Protein AF-A0A4R3LFN3-F1 (afdb_monomer_lite)

Organism: NCBI:txid114249

Structure (mmCIF, N/CA/C/O backbone):
data_AF-A0A4R3LFN3-F1
#
_entry.id   AF-A0A4R3LFN3-F1
#
loop_
_atom_site.group_PDB
_atom_site.id
_atom_site.type_symbol
_atom_site.label_atom_id
_atom_site.label_alt_id
_atom_site.label_comp_id
_atom_site.label_asym_id
_atom_site.label_entity_id
_atom_site.label_seq_id
_atom_site.pdbx_PDB_ins_code
_atom_site.Cartn_x
_atom_site.Cartn_y
_atom_site.Cartn_z
_atom_site.occupancy
_atom_site.B_iso_or_equiv
_atom_site.auth_seq_id
_atom_site.auth_comp_id
_atom_site.auth_asym_id
_atom_site.auth_atom_id
_atom_site.pdbx_PDB_model_num
ATOM 1 N N . MET A 1 1 ? -11.663 20.637 -5.404 1.00 43.59 1 MET A N 1
ATOM 2 C CA . MET A 1 1 ? -11.770 19.474 -4.501 1.00 43.59 1 MET A CA 1
ATOM 3 C C . MET A 1 1 ? -10.424 18.784 -4.569 1.00 43.59 1 MET A C 1
ATOM 5 O O . MET A 1 1 ? -9.993 18.500 -5.673 1.00 43.59 1 MET A O 1
ATOM 9 N N . THR A 1 2 ? -9.691 18.687 -3.464 1.00 52.22 2 THR A N 1
ATOM 10 C CA . THR A 1 2 ? -8.374 18.033 -3.438 1.00 52.22 2 THR A CA 1
ATOM 11 C C . THR A 1 2 ? -8.591 16.536 -3.301 1.00 52.22 2 THR A C 1
ATOM 13 O O . THR A 1 2 ? -9.103 16.107 -2.266 1.00 52.22 2 THR A O 1
ATOM 16 N N . GLU A 1 3 ? -8.240 15.771 -4.331 1.00 53.69 3 GLU A N 1
ATOM 17 C CA . GLU A 1 3 ? -8.183 14.314 -4.237 1.00 53.69 3 GLU A CA 1
ATOM 18 C C . GLU A 1 3 ? -7.217 13.933 -3.114 1.00 53.69 3 GLU A C 1
ATOM 20 O O . GLU A 1 3 ? -6.136 14.516 -2.965 1.00 53.69 3 GLU A O 1
ATOM 25 N N . THR A 1 4 ? -7.639 13.019 -2.249 1.00 63.16 4 THR A N 1
ATOM 26 C CA . THR A 1 4 ? -6.788 12.565 -1.152 1.00 63.16 4 THR A CA 1
ATOM 27 C C . THR A 1 4 ? -5.715 11.627 -1.704 1.00 63.16 4 THR A C 1
ATOM 29 O O . THR A 1 4 ? -5.929 10.923 -2.688 1.00 63.16 4 THR A O 1
ATOM 32 N N . ALA A 1 5 ? -4.546 11.562 -1.059 1.00 57.47 5 ALA A N 1
ATOM 33 C CA . ALA A 1 5 ? -3.478 10.639 -1.469 1.00 57.47 5 ALA A CA 1
ATOM 34 C C . ALA A 1 5 ? -3.948 9.170 -1.532 1.00 57.47 5 ALA A C 1
ATOM 36 O O . ALA A 1 5 ? -3.385 8.366 -2.265 1.00 57.47 5 ALA A O 1
ATOM 37 N N . ALA A 1 6 ? -4.996 8.837 -0.776 1.00 58.03 6 ALA A N 1
ATOM 38 C CA . ALA A 1 6 ? -5.617 7.524 -0.731 1.00 58.03 6 ALA A CA 1
ATOM 39 C C . ALA A 1 6 ? -6.409 7.199 -2.021 1.00 58.03 6 ALA A C 1
ATOM 41 O O . ALA A 1 6 ? -6.434 6.043 -2.435 1.00 58.03 6 ALA A O 1
ATOM 42 N N . GLN A 1 7 ? -6.976 8.221 -2.677 1.00 61.00 7 GLN A N 1
ATOM 43 C CA . GLN A 1 7 ? -7.699 8.115 -3.954 1.00 61.00 7 GLN A CA 1
ATOM 44 C C . GLN A 1 7 ? -6.743 7.969 -5.138 1.00 61.00 7 GLN A C 1
ATOM 46 O O . GLN A 1 7 ? -7.002 7.191 -6.045 1.00 61.00 7 GLN A O 1
ATOM 51 N N . LEU A 1 8 ? -5.610 8.673 -5.102 1.00 68.12 8 LEU A N 1
ATOM 52 C CA . LEU A 1 8 ? -4.653 8.696 -6.211 1.00 68.12 8 LEU A CA 1
ATOM 53 C C . LEU A 1 8 ? -3.721 7.482 -6.245 1.00 68.12 8 LEU A C 1
ATOM 55 O O . LEU A 1 8 ? -3.187 7.146 -7.296 1.00 68.12 8 LEU A O 1
ATOM 59 N N . LEU A 1 9 ? -3.474 6.832 -5.104 1.00 71.44 9 LEU A N 1
ATOM 60 C CA . LEU A 1 9 ? -2.431 5.809 -5.001 1.00 71.44 9 LEU A CA 1
ATOM 61 C C . LEU A 1 9 ? -2.634 4.605 -5.946 1.00 71.44 9 LEU A C 1
ATOM 63 O O . LEU A 1 9 ? -1.648 4.205 -6.562 1.00 71.44 9 LEU A O 1
ATOM 67 N N . PRO A 1 10 ? -3.843 4.024 -6.107 1.00 72.88 10 PRO A N 1
ATOM 68 C CA . PRO A 1 10 ? -4.049 2.912 -7.039 1.00 72.88 10 PRO A CA 1
ATOM 69 C C . PRO A 1 10 ? -3.785 3.306 -8.496 1.00 72.88 10 PRO A C 1
ATOM 71 O O . PRO A 1 10 ? -3.099 2.576 -9.208 1.00 72.88 10 PRO A O 1
ATOM 74 N N . ASP A 1 11 ? -4.270 4.474 -8.914 1.00 77.75 11 ASP A N 1
ATOM 75 C CA . ASP A 1 11 ? -4.107 4.965 -10.285 1.00 77.75 11 ASP A CA 1
ATOM 76 C C . ASP A 1 11 ? -2.647 5.311 -10.580 1.00 77.75 11 ASP A C 1
ATOM 78 O O . ASP A 1 11 ? -2.124 4.959 -11.634 1.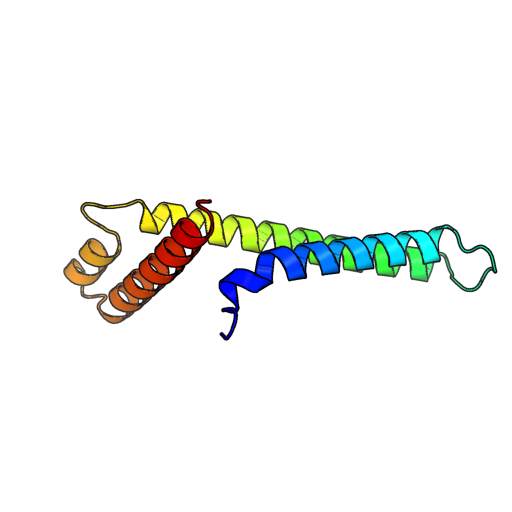00 77.75 11 ASP A O 1
ATOM 82 N N . LEU A 1 12 ? -1.948 5.919 -9.616 1.00 79.94 12 LEU A N 1
ATOM 83 C CA . LEU A 1 12 ? -0.513 6.184 -9.714 1.00 79.94 12 LEU A CA 1
ATOM 84 C C . LEU A 1 12 ? 0.311 4.893 -9.778 1.00 79.94 12 LEU A C 1
ATOM 86 O O . LEU A 1 12 ? 1.299 4.846 -10.506 1.00 79.94 12 LEU A O 1
ATOM 90 N N . ILE A 1 13 ? -0.081 3.848 -9.039 1.00 82.06 13 ILE A N 1
ATOM 91 C CA . ILE A 1 13 ? 0.570 2.533 -9.112 1.00 82.06 13 ILE A CA 1
ATOM 92 C C . ILE A 1 13 ? 0.359 1.910 -10.495 1.00 82.06 13 ILE A C 1
ATOM 94 O O . ILE A 1 13 ? 1.327 1.444 -11.091 1.00 82.06 13 ILE A O 1
ATOM 98 N N . ASN A 1 14 ? -0.868 1.931 -11.022 1.00 82.50 14 ASN A N 1
ATOM 99 C CA . ASN A 1 14 ? -1.163 1.396 -12.352 1.00 82.50 14 ASN A CA 1
ATOM 100 C C . ASN A 1 14 ? -0.398 2.157 -13.443 1.00 82.50 14 ASN A C 1
ATOM 102 O O . ASN A 1 14 ? 0.281 1.534 -14.252 1.00 82.50 14 ASN A O 1
ATOM 106 N N . ALA A 1 15 ? -0.414 3.492 -13.403 1.00 84.31 15 ALA A N 1
ATOM 107 C CA . ALA A 1 15 ? 0.339 4.322 -14.340 1.00 84.31 15 ALA A CA 1
ATOM 108 C C . ALA A 1 15 ? 1.852 4.058 -14.257 1.00 84.31 15 ALA A C 1
ATOM 110 O O . ALA A 1 15 ? 2.537 3.997 -15.274 1.00 84.31 15 ALA A O 1
ATOM 111 N N . ALA A 1 16 ? 2.393 3.865 -13.049 1.00 82.88 16 ALA A N 1
ATOM 112 C CA . ALA A 1 16 ? 3.798 3.514 -12.879 1.00 82.88 16 ALA A CA 1
ATOM 113 C C . ALA A 1 16 ? 4.130 2.144 -13.493 1.00 82.88 16 ALA A C 1
ATOM 115 O O . ALA A 1 16 ? 5.176 2.014 -14.125 1.00 82.88 16 ALA A O 1
ATOM 116 N N . LEU A 1 17 ? 3.255 1.144 -13.335 1.00 84.19 17 LEU A N 1
ATOM 117 C CA . LEU A 1 17 ? 3.424 -0.179 -13.945 1.00 84.19 17 LEU A CA 1
ATOM 118 C C . LEU A 1 17 ? 3.398 -0.109 -15.477 1.00 84.19 17 LEU A C 1
ATOM 120 O O . LEU A 1 17 ? 4.292 -0.662 -16.111 1.00 84.19 17 LEU A O 1
ATOM 124 N N . GLU A 1 18 ? 2.450 0.629 -16.058 1.00 88.25 18 GLU A N 1
ATOM 125 C CA . GLU A 1 18 ? 2.367 0.837 -17.511 1.00 88.25 18 GLU A CA 1
ATOM 126 C C . GLU A 1 18 ? 3.643 1.490 -18.063 1.00 88.25 18 GLU A C 1
ATOM 128 O O . GLU A 1 18 ? 4.236 0.990 -19.019 1.00 88.25 18 GLU A O 1
ATOM 133 N N . CYS A 1 19 ? 4.140 2.544 -17.405 1.00 87.19 19 CYS A N 1
ATOM 134 C CA . CYS A 1 19 ? 5.403 3.187 -17.777 1.00 87.19 19 CYS A CA 1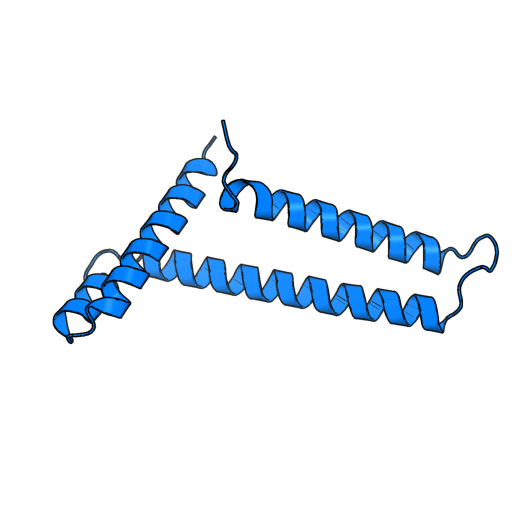
ATOM 135 C C . CYS A 1 19 ? 6.606 2.230 -17.687 1.00 87.19 19 CYS A C 1
ATOM 137 O O . CYS A 1 19 ? 7.553 2.342 -18.466 1.00 87.19 19 CYS A O 1
ATOM 139 N N . ILE A 1 20 ? 6.620 1.310 -16.718 1.00 86.19 20 ILE A N 1
ATOM 140 C CA . ILE A 1 20 ? 7.693 0.314 -16.585 1.00 86.19 20 ILE A CA 1
ATOM 141 C C . ILE A 1 20 ? 7.623 -0.701 -17.724 1.00 86.19 20 ILE A C 1
ATOM 143 O O . ILE A 1 20 ? 8.666 -1.016 -18.297 1.00 86.19 20 ILE A O 1
ATOM 147 N N . ASP A 1 21 ? 6.432 -1.186 -18.073 1.00 85.88 21 ASP A N 1
ATOM 148 C CA . ASP A 1 21 ? 6.254 -2.111 -19.194 1.00 85.88 21 ASP A CA 1
ATOM 149 C C . ASP A 1 21 ? 6.678 -1.462 -20.522 1.00 85.88 21 ASP A C 1
ATOM 151 O O . ASP A 1 21 ? 7.427 -2.075 -21.284 1.00 85.88 21 ASP A O 1
ATOM 155 N N . GLU A 1 22 ? 6.325 -0.193 -20.756 1.00 88.12 22 GLU A N 1
ATOM 156 C CA . GLU A 1 22 ? 6.770 0.560 -21.938 1.00 88.12 22 GLU A CA 1
ATOM 157 C C . GLU A 1 22 ? 8.301 0.724 -21.977 1.00 88.12 22 GLU A C 1
ATOM 159 O O . GLU A 1 22 ? 8.936 0.537 -23.022 1.00 88.12 22 GLU A O 1
ATOM 164 N N . ARG A 1 23 ? 8.931 1.017 -20.828 1.00 87.25 23 ARG A N 1
ATOM 165 C CA . ARG A 1 23 ? 10.401 1.090 -20.714 1.00 87.25 23 ARG A CA 1
ATOM 166 C C . ARG A 1 23 ? 11.058 -0.255 -21.020 1.00 87.25 23 ARG A C 1
ATOM 168 O O . ARG A 1 23 ? 12.041 -0.291 -21.760 1.00 87.25 23 ARG A O 1
ATOM 175 N N . VAL A 1 24 ? 10.531 -1.348 -20.464 1.00 85.50 24 VAL A N 1
ATOM 176 C CA . VAL A 1 24 ? 11.017 -2.711 -20.724 1.00 85.50 24 VAL A CA 1
ATOM 177 C C . VAL A 1 24 ? 10.915 -3.030 -22.208 1.00 85.50 24 VAL A C 1
ATOM 179 O O . VAL A 1 24 ? 11.882 -3.515 -22.796 1.00 85.50 24 VAL A O 1
ATOM 182 N N . GLU A 1 25 ? 9.772 -2.745 -22.826 1.00 86.62 25 GLU A N 1
ATOM 183 C CA . GLU A 1 25 ? 9.541 -3.021 -24.238 1.00 86.62 25 GLU A CA 1
ATOM 184 C C . GLU A 1 25 ? 10.491 -2.220 -25.134 1.00 86.62 25 GLU A C 1
ATOM 186 O O . GLU A 1 25 ? 11.121 -2.794 -26.023 1.00 86.62 25 GLU A O 1
ATOM 191 N N . THR A 1 26 ? 10.663 -0.928 -24.853 1.00 86.31 26 THR A N 1
ATOM 192 C CA . THR A 1 26 ? 11.567 -0.037 -25.597 1.00 86.31 26 THR A CA 1
ATOM 193 C C . THR A 1 26 ? 13.001 -0.562 -25.595 1.00 86.31 26 THR A C 1
ATOM 195 O O . THR A 1 26 ? 13.642 -0.658 -26.645 1.00 86.31 26 THR A O 1
ATOM 198 N N . VAL A 1 27 ? 13.496 -0.951 -24.418 1.00 85.06 27 VAL A N 1
ATOM 199 C CA . VAL A 1 27 ? 14.862 -1.461 -24.262 1.00 85.06 27 VAL A CA 1
ATOM 200 C C . VAL A 1 27 ? 15.022 -2.861 -24.845 1.00 85.06 27 VAL A C 1
ATOM 202 O O . VAL A 1 27 ? 16.051 -3.152 -25.447 1.00 85.06 27 VAL A O 1
ATOM 205 N N . THR A 1 28 ? 13.998 -3.710 -24.744 1.00 82.06 28 THR A N 1
ATOM 206 C CA . THR A 1 28 ? 14.045 -5.082 -25.273 1.00 82.06 28 THR A CA 1
ATOM 207 C C . THR A 1 28 ? 13.966 -5.111 -26.799 1.00 82.06 28 THR A C 1
ATOM 209 O O . THR A 1 28 ? 14.681 -5.886 -27.431 1.00 82.06 28 THR A O 1
ATOM 212 N N . ARG A 1 29 ? 13.118 -4.274 -27.415 1.00 85.81 29 ARG A N 1
ATOM 213 C CA . ARG A 1 29 ? 13.009 -4.197 -28.881 1.00 85.81 29 ARG A CA 1
ATOM 214 C C . ARG A 1 29 ? 14.294 -3.679 -29.516 1.00 85.81 29 ARG A C 1
ATOM 216 O O . ARG A 1 29 ? 14.645 -4.135 -30.600 1.00 85.81 29 ARG A O 1
ATOM 223 N N . ASN A 1 30 ? 14.973 -2.745 -28.843 1.00 84.06 30 ASN A N 1
ATOM 224 C CA . ASN A 1 30 ? 16.285 -2.211 -29.213 1.00 84.06 30 ASN A CA 1
ATOM 225 C C . ASN A 1 30 ? 16.439 -1.924 -30.721 1.00 84.06 30 ASN A C 1
ATOM 227 O O . ASN A 1 30 ? 17.480 -2.209 -31.313 1.00 84.06 30 ASN A O 1
ATOM 231 N N . GLU A 1 31 ? 15.397 -1.373 -31.358 1.00 80.38 31 GLU A N 1
ATOM 232 C CA . GLU A 1 31 ? 15.264 -1.306 -32.828 1.00 80.38 31 GLU A CA 1
ATOM 233 C C . GLU A 1 31 ? 16.415 -0.545 -33.511 1.00 80.38 31 GLU A C 1
ATOM 235 O O . GLU A 1 31 ? 16.696 -0.731 -34.695 1.00 80.38 31 GLU A O 1
ATOM 240 N N . HIS A 1 32 ? 17.109 0.301 -32.750 1.00 83.88 32 HIS A N 1
ATOM 241 C CA . HIS A 1 32 ? 18.222 1.128 -33.204 1.00 83.88 32 HIS A CA 1
ATOM 242 C C . HIS A 1 32 ? 19.563 0.800 -32.520 1.00 83.88 32 HIS A C 1
ATOM 244 O O . HIS A 1 32 ? 20.545 1.497 -32.764 1.00 83.88 32 HIS A O 1
ATOM 250 N N . GLY A 1 33 ? 19.627 -0.237 -31.674 1.00 84.25 33 GLY A N 1
ATOM 251 C CA . GLY A 1 33 ? 20.862 -0.649 -30.993 1.00 84.25 33 GLY A CA 1
ATOM 252 C C . GLY A 1 33 ? 21.365 0.319 -29.914 1.00 84.25 33 GLY A C 1
ATOM 253 O O . GLY A 1 33 ? 22.557 0.321 -29.615 1.00 84.25 33 GLY A O 1
ATOM 254 N N . PHE A 1 34 ? 20.496 1.169 -29.356 1.00 87.50 34 PHE A N 1
ATOM 255 C CA . PHE A 1 34 ? 20.864 2.148 -28.322 1.00 87.50 34 PHE A CA 1
ATOM 256 C C . PHE A 1 34 ? 21.067 1.541 -26.934 1.00 87.50 34 PHE A C 1
ATOM 258 O O . PHE A 1 34 ? 21.686 2.183 -26.089 1.00 87.50 34 PHE A O 1
ATOM 265 N N . TYR A 1 35 ? 20.543 0.341 -26.701 1.00 86.88 35 TYR A N 1
ATOM 266 C CA . TYR A 1 35 ? 20.557 -0.296 -25.393 1.00 86.88 35 TYR A CA 1
ATOM 267 C C . TYR A 1 35 ? 21.385 -1.573 -25.406 1.00 86.88 35 TYR A C 1
ATOM 269 O O . TYR A 1 35 ? 21.435 -2.310 -26.394 1.00 86.88 35 TYR A O 1
ATOM 277 N N . THR A 1 36 ? 22.042 -1.828 -24.287 1.00 88.19 36 THR A N 1
ATOM 278 C CA . THR A 1 36 ? 22.828 -3.032 -24.045 1.00 88.19 36 THR A CA 1
ATOM 279 C C . THR A 1 36 ? 21.998 -4.099 -23.331 1.00 88.19 36 THR A C 1
ATOM 281 O O . THR A 1 36 ? 20.913 -3.838 -22.810 1.00 88.19 36 THR A O 1
ATOM 284 N N . GLU A 1 37 ? 22.524 -5.322 -23.279 1.00 85.31 37 GLU A N 1
ATOM 285 C CA . GLU A 1 37 ? 21.948 -6.395 -22.460 1.00 85.31 37 GLU A CA 1
ATOM 286 C C . GLU A 1 37 ? 21.943 -6.022 -20.965 1.00 85.31 37 GLU A C 1
ATOM 288 O O . GLU A 1 37 ? 20.973 -6.296 -20.261 1.00 85.31 37 GLU A O 1
ATOM 293 N N . GLU A 1 38 ? 22.966 -5.297 -20.498 1.00 88.88 38 GLU A N 1
ATOM 294 C CA . GLU A 1 38 ? 23.045 -4.791 -19.123 1.00 88.88 38 GLU A CA 1
ATOM 295 C C . GLU A 1 38 ? 21.922 -3.786 -18.809 1.00 88.88 38 GLU A C 1
ATOM 297 O O . GLU A 1 38 ? 21.340 -3.831 -17.720 1.00 88.88 38 GLU A O 1
ATOM 302 N N . ASP A 1 39 ? 21.556 -2.926 -19.768 1.00 87.25 39 ASP A N 1
ATOM 303 C CA . ASP A 1 39 ? 20.433 -1.991 -19.620 1.00 87.25 39 ASP A CA 1
ATOM 304 C C . ASP A 1 39 ? 19.101 -2.739 -19.478 1.00 87.25 39 ASP A C 1
ATOM 306 O O . ASP A 1 39 ? 18.283 -2.412 -18.611 1.00 87.25 39 ASP A O 1
ATOM 310 N N . ALA A 1 40 ? 18.897 -3.782 -20.291 1.00 84.50 40 ALA A N 1
ATOM 311 C CA . ALA A 1 40 ? 17.708 -4.626 -20.220 1.00 84.50 40 ALA A CA 1
ATOM 312 C C . ALA A 1 40 ? 17.614 -5.342 -18.864 1.00 84.50 40 ALA A C 1
ATOM 314 O O . ALA A 1 40 ? 16.564 -5.314 -18.216 1.00 84.50 40 ALA A O 1
ATOM 315 N N . GLU A 1 41 ? 18.716 -5.924 -18.388 1.00 88.31 41 GLU A N 1
ATOM 316 C CA . GLU A 1 41 ? 18.775 -6.543 -17.063 1.00 88.31 41 GLU A CA 1
ATOM 317 C C . GLU A 1 41 ? 18.510 -5.540 -15.934 1.00 88.31 41 GLU A C 1
ATOM 319 O O . GLU A 1 41 ? 17.810 -5.861 -14.970 1.00 88.31 41 GLU A O 1
ATOM 324 N N . SER A 1 42 ? 19.057 -4.325 -16.030 1.00 89.88 42 SER A N 1
ATOM 325 C CA . SER A 1 42 ? 18.852 -3.283 -15.022 1.00 89.88 42 SER A CA 1
ATOM 326 C C . SER A 1 42 ? 17.378 -2.910 -14.891 1.00 89.88 42 SER A C 1
ATOM 328 O O . SER A 1 42 ? 16.844 -2.888 -13.781 1.00 89.88 42 SER A O 1
ATOM 330 N N . ILE A 1 43 ? 16.690 -2.694 -16.014 1.00 86.75 43 ILE A N 1
ATOM 331 C CA . ILE A 1 43 ? 15.266 -2.335 -16.007 1.00 86.75 43 ILE A CA 1
ATOM 332 C C . ILE A 1 43 ? 14.408 -3.497 -15.494 1.00 86.75 43 ILE A C 1
ATOM 334 O O . ILE A 1 43 ? 13.461 -3.272 -14.739 1.00 86.75 43 ILE A O 1
ATOM 338 N N . GLN A 1 44 ? 14.760 -4.746 -15.813 1.00 85.94 44 GLN A N 1
ATOM 339 C CA . GLN A 1 44 ? 14.075 -5.911 -15.242 1.00 85.94 44 GLN A CA 1
ATOM 340 C C . GLN A 1 44 ? 14.246 -5.994 -13.719 1.00 85.94 44 GLN A C 1
ATOM 342 O O . GLN A 1 44 ? 13.289 -6.300 -13.004 1.00 85.94 44 GLN A O 1
ATOM 347 N N . ARG A 1 45 ? 15.433 -5.669 -13.191 1.00 89.31 45 ARG A N 1
ATOM 348 C CA . ARG A 1 45 ? 15.658 -5.584 -11.738 1.00 89.31 45 ARG A CA 1
ATOM 349 C C . ARG A 1 45 ? 14.822 -4.472 -11.099 1.00 89.31 45 ARG A C 1
ATOM 351 O O . ARG A 1 45 ? 14.199 -4.710 -10.066 1.00 89.31 45 ARG A O 1
ATOM 358 N N . GLU A 1 46 ? 14.766 -3.286 -11.708 1.00 87.56 46 GLU A N 1
ATOM 359 C CA . GLU A 1 46 ? 13.914 -2.177 -11.244 1.00 87.56 46 GLU A CA 1
ATOM 360 C C . GLU A 1 46 ? 12.435 -2.584 -11.193 1.00 87.56 46 GLU A C 1
ATOM 362 O O . GLU A 1 46 ? 11.778 -2.386 -10.168 1.00 87.56 46 GLU A O 1
ATOM 367 N N . ARG A 1 47 ? 11.931 -3.223 -12.258 1.00 85.88 47 ARG A N 1
ATOM 368 C CA . ARG A 1 47 ? 10.564 -3.755 -12.324 1.00 85.88 47 ARG A CA 1
ATOM 369 C C . ARG A 1 47 ? 10.276 -4.701 -11.162 1.00 85.88 47 ARG A C 1
ATOM 371 O O . ARG A 1 47 ? 9.308 -4.492 -10.435 1.00 85.88 47 ARG A O 1
ATOM 378 N N . GLN A 1 48 ? 11.135 -5.697 -10.945 1.00 88.56 48 GLN A N 1
ATOM 379 C CA . GLN A 1 48 ? 10.957 -6.677 -9.869 1.00 88.56 48 GLN A CA 1
ATOM 380 C C . GLN A 1 48 ? 10.926 -6.026 -8.480 1.00 88.56 48 GLN A C 1
ATOM 382 O O . GLN A 1 48 ? 10.172 -6.453 -7.603 1.00 88.56 48 GLN A O 1
ATOM 387 N N . ILE A 1 49 ? 11.738 -4.986 -8.256 1.00 88.00 49 ILE A N 1
ATOM 388 C CA . ILE A 1 49 ? 11.732 -4.230 -6.997 1.00 88.00 49 ILE A CA 1
ATOM 389 C C . ILE A 1 49 ? 10.379 -3.542 -6.796 1.00 88.00 49 ILE A C 1
ATOM 391 O O . ILE A 1 49 ? 9.811 -3.630 -5.705 1.00 88.00 49 ILE A O 1
ATOM 395 N N . ILE A 1 50 ? 9.858 -2.891 -7.835 1.00 84.00 50 ILE A N 1
ATOM 396 C CA . ILE A 1 50 ? 8.595 -2.149 -7.774 1.00 84.00 50 ILE A CA 1
ATOM 397 C C . ILE A 1 50 ? 7.412 -3.104 -7.589 1.00 84.00 50 ILE A C 1
ATOM 399 O O . ILE A 1 50 ? 6.604 -2.900 -6.684 1.00 84.00 50 ILE A O 1
ATOM 403 N N . GLU A 1 51 ? 7.349 -4.197 -8.353 1.00 84.75 51 GLU A N 1
ATOM 404 C CA . GLU A 1 51 ? 6.322 -5.237 -8.204 1.00 84.75 51 GLU A CA 1
ATOM 405 C C . GLU A 1 51 ? 6.311 -5.811 -6.779 1.00 84.75 51 GLU A C 1
ATOM 407 O O . GLU A 1 51 ? 5.256 -5.920 -6.147 1.00 84.75 51 GLU A O 1
ATOM 412 N N . ARG A 1 52 ? 7.493 -6.092 -6.214 1.00 88.88 52 ARG A N 1
ATOM 413 C CA . ARG A 1 52 ? 7.622 -6.570 -4.831 1.00 88.88 52 ARG A CA 1
ATOM 414 C C . ARG A 1 52 ? 7.130 -5.542 -3.811 1.00 88.88 52 ARG A C 1
ATOM 416 O O . ARG A 1 52 ? 6.507 -5.920 -2.818 1.00 88.88 52 ARG A O 1
ATOM 423 N N . GLN A 1 53 ? 7.419 -4.258 -4.014 1.00 87.00 53 GLN A N 1
ATOM 424 C CA . GLN A 1 53 ? 6.944 -3.192 -3.129 1.00 87.00 53 GLN A CA 1
ATOM 425 C C . GLN A 1 53 ? 5.422 -3.036 -3.201 1.00 87.00 53 GLN A C 1
ATOM 427 O O . GLN A 1 53 ? 4.778 -2.919 -2.159 1.00 87.00 53 GLN A O 1
ATOM 432 N N . ILE A 1 54 ? 4.835 -3.107 -4.398 1.00 84.25 54 ILE A N 1
ATOM 433 C CA . ILE A 1 54 ? 3.379 -3.073 -4.594 1.00 84.25 54 ILE A CA 1
ATOM 434 C C . ILE A 1 54 ? 2.716 -4.250 -3.874 1.00 84.25 54 ILE A C 1
ATOM 436 O O . ILE A 1 54 ? 1.742 -4.057 -3.144 1.00 84.25 54 ILE A O 1
ATOM 440 N N . GLU A 1 55 ? 3.272 -5.457 -3.995 1.00 84.88 55 GLU A N 1
ATOM 441 C CA . GLU A 1 55 ? 2.761 -6.630 -3.284 1.00 84.88 55 GLU A CA 1
ATOM 442 C C . GLU A 1 55 ? 2.805 -6.432 -1.758 1.00 84.88 55 GLU A C 1
ATOM 444 O O . GLU A 1 55 ? 1.834 -6.719 -1.050 1.00 84.88 55 GLU A O 1
ATOM 449 N N . GLN A 1 56 ? 3.912 -5.899 -1.233 1.00 85.94 56 GLN A N 1
ATOM 450 C CA . GLN A 1 56 ? 4.051 -5.593 0.193 1.00 85.94 56 GLN A CA 1
ATOM 451 C C . GLN A 1 56 ? 3.026 -4.554 0.662 1.00 85.94 56 GLN A C 1
ATOM 453 O O . GLN A 1 56 ? 2.411 -4.747 1.712 1.00 85.94 56 GLN A O 1
ATOM 458 N N . LEU A 1 57 ? 2.797 -3.492 -0.115 1.00 84.44 57 LEU A N 1
ATOM 459 C CA . LEU A 1 57 ? 1.768 -2.489 0.172 1.00 84.44 57 LEU A CA 1
ATOM 460 C C . LEU A 1 57 ? 0.363 -3.105 0.165 1.00 84.44 57 LEU A C 1
ATOM 462 O O . LEU A 1 57 ? -0.424 -2.832 1.072 1.00 84.44 57 LEU A O 1
ATOM 466 N N . GLY A 1 58 ? 0.072 -3.997 -0.785 1.00 81.94 58 GLY A N 1
ATOM 467 C CA . GLY A 1 58 ? -1.185 -4.746 -0.830 1.00 81.94 58 GLY A CA 1
ATOM 468 C C . GLY A 1 58 ? -1.411 -5.586 0.430 1.00 81.94 58 GLY A C 1
ATOM 469 O O . GLY A 1 58 ? -2.484 -5.528 1.032 1.00 81.94 58 GLY A O 1
ATOM 470 N N . ARG A 1 59 ? -0.380 -6.304 0.896 1.00 84.94 59 ARG A N 1
ATOM 471 C CA . ARG A 1 59 ? -0.438 -7.076 2.153 1.00 84.94 59 ARG A CA 1
ATOM 472 C C . ARG A 1 59 ? -0.653 -6.178 3.376 1.00 84.94 59 ARG A C 1
ATOM 474 O O . ARG A 1 59 ? -1.408 -6.546 4.276 1.00 84.94 59 ARG A O 1
ATOM 481 N N . LEU A 1 60 ? -0.020 -5.003 3.416 1.00 84.75 60 LEU A N 1
ATOM 482 C CA . LEU A 1 60 ? -0.212 -4.026 4.495 1.00 84.75 60 LEU A CA 1
ATOM 483 C C . LEU A 1 60 ? -1.647 -3.488 4.529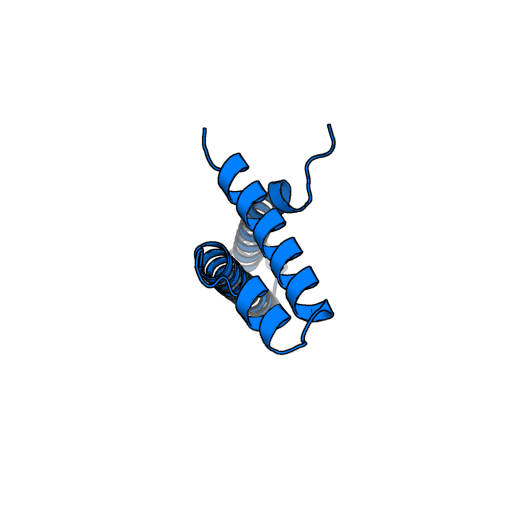 1.00 84.75 60 LEU A C 1
ATOM 485 O O . LEU A 1 60 ? -2.243 -3.423 5.605 1.00 84.75 60 LEU A O 1
ATOM 489 N N . LEU A 1 61 ? -2.217 -3.155 3.368 1.00 84.44 61 LEU A N 1
ATOM 490 C CA . LEU A 1 61 ? -3.603 -2.700 3.267 1.00 84.44 61 LEU A CA 1
ATOM 491 C C . LEU A 1 61 ? -4.585 -3.790 3.716 1.00 84.44 61 LEU A C 1
ATOM 493 O O . LEU A 1 61 ? -5.474 -3.514 4.519 1.00 84.44 61 LEU A O 1
ATOM 497 N N . GLN A 1 62 ? -4.385 -5.037 3.280 1.00 85.25 62 GLN A N 1
ATOM 498 C CA . GLN A 1 62 ? -5.206 -6.175 3.710 1.00 85.2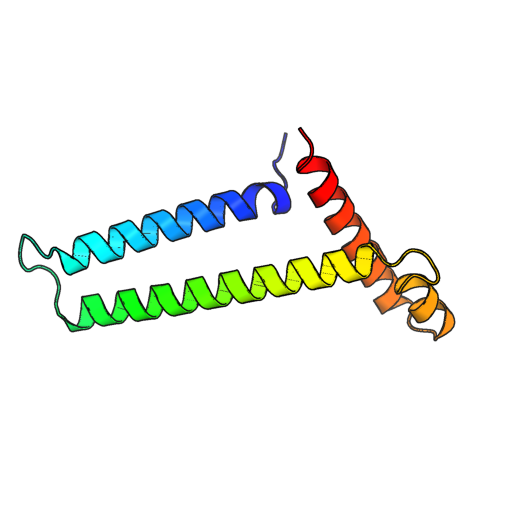5 62 GLN A CA 1
ATOM 499 C C . GLN A 1 62 ? -5.148 -6.390 5.227 1.00 85.25 62 GLN A C 1
ATOM 501 O O . GLN A 1 62 ? -6.175 -6.620 5.864 1.00 85.25 62 GLN A O 1
ATOM 506 N N . ALA A 1 63 ? -3.961 -6.284 5.832 1.00 87.56 63 ALA A N 1
ATOM 507 C CA . ALA A 1 63 ? -3.814 -6.381 7.281 1.00 87.56 63 ALA A CA 1
ATOM 508 C C . ALA A 1 63 ? -4.548 -5.239 8.006 1.00 87.56 63 ALA A C 1
ATOM 510 O O . ALA A 1 63 ? -5.220 -5.477 9.011 1.00 87.56 63 ALA A O 1
ATOM 511 N N . ALA A 1 64 ? -4.468 -4.012 7.483 1.00 87.88 64 ALA A N 1
ATOM 512 C CA . ALA A 1 64 ? -5.192 -2.865 8.023 1.00 87.88 64 ALA A CA 1
ATOM 513 C C . ALA A 1 64 ? -6.719 -3.046 7.929 1.00 87.88 64 ALA A C 1
ATOM 515 O O . ALA A 1 64 ? -7.419 -2.800 8.910 1.00 87.88 64 ALA A O 1
ATOM 516 N N . GLN A 1 65 ? -7.225 -3.548 6.799 1.00 87.12 65 GLN A N 1
ATOM 517 C CA . GLN A 1 65 ? -8.637 -3.907 6.612 1.00 87.12 65 GLN A CA 1
ATOM 518 C C . GLN A 1 65 ? -9.087 -5.006 7.575 1.00 87.12 65 GLN A C 1
ATOM 520 O O . GLN A 1 65 ? -10.138 -4.887 8.204 1.00 87.12 65 GLN A O 1
ATOM 525 N N . ALA A 1 66 ? -8.270 -6.043 7.771 1.00 89.56 66 ALA A N 1
ATOM 526 C CA . ALA A 1 66 ? -8.567 -7.091 8.741 1.00 89.56 66 ALA A CA 1
ATOM 527 C C . ALA A 1 66 ? -8.681 -6.519 10.164 1.00 89.56 66 ALA A C 1
ATOM 529 O O . ALA A 1 66 ? -9.642 -6.828 10.866 1.00 89.56 66 ALA A O 1
ATOM 530 N N . ILE A 1 67 ? -7.765 -5.629 10.564 1.00 89.31 67 ILE A N 1
ATOM 531 C CA . ILE A 1 67 ? -7.823 -4.929 11.857 1.00 89.31 67 ILE A CA 1
ATOM 532 C C . ILE A 1 67 ? -9.093 -4.074 11.969 1.00 89.31 67 ILE A C 1
ATOM 534 O O . ILE A 1 67 ? -9.784 -4.153 12.985 1.00 89.31 67 ILE A O 1
ATOM 538 N N . ALA A 1 68 ? -9.423 -3.290 10.939 1.00 88.19 68 ALA A N 1
ATOM 539 C CA . ALA A 1 68 ? -10.617 -2.443 10.906 1.00 88.19 68 ALA A CA 1
ATOM 540 C C . ALA A 1 68 ? -11.922 -3.250 11.000 1.00 88.19 68 ALA A C 1
ATOM 542 O O . ALA A 1 68 ? -12.879 -2.828 11.648 1.00 88.19 68 ALA A O 1
ATOM 543 N N . SER A 1 69 ? -11.941 -4.459 10.435 1.00 88.56 69 SER A N 1
ATOM 544 C CA . SER A 1 69 ? -13.107 -5.347 10.483 1.00 88.56 69 SER A CA 1
ATOM 545 C C . SER A 1 69 ? -13.398 -5.927 11.880 1.00 88.56 69 SER A C 1
ATOM 547 O O . SER A 1 69 ? -14.509 -6.400 12.137 1.00 88.56 69 SER A O 1
ATOM 549 N N . MET A 1 70 ? -12.440 -5.875 12.816 1.00 92.81 70 MET A N 1
ATOM 550 C CA . MET A 1 70 ? -12.596 -6.403 14.175 1.00 92.81 70 MET A CA 1
ATOM 551 C C . MET A 1 70 ? -13.413 -5.451 15.059 1.00 92.81 70 MET A C 1
ATOM 553 O O . MET A 1 70 ? -12.884 -4.510 15.651 1.00 92.81 70 MET A O 1
ATOM 557 N N . ARG A 1 71 ? -14.719 -5.718 15.191 1.00 81.75 71 ARG A N 1
ATOM 558 C CA . ARG A 1 71 ? -15.659 -4.812 15.881 1.00 81.75 71 ARG A CA 1
ATOM 559 C C . ARG A 1 71 ? -15.708 -4.944 17.408 1.00 81.75 71 ARG A C 1
ATOM 561 O O . ARG A 1 71 ? -15.852 -3.923 18.076 1.00 81.75 71 ARG A O 1
ATOM 568 N N . ALA A 1 72 ? -15.628 -6.151 17.981 1.00 88.00 72 ALA A N 1
ATOM 569 C CA . ALA A 1 72 ? -15.762 -6.328 19.434 1.00 88.00 72 ALA A CA 1
ATOM 570 C C . ALA A 1 72 ? -15.085 -7.610 19.986 1.00 88.00 72 ALA A C 1
ATOM 572 O O . ALA A 1 72 ? -15.451 -8.706 19.563 1.00 88.00 72 ALA A O 1
ATOM 573 N N . PRO A 1 73 ? -14.177 -7.494 20.982 1.00 84.81 73 PRO A N 1
ATOM 574 C CA . PRO A 1 73 ? -13.485 -6.256 21.330 1.00 84.81 73 PRO A CA 1
ATOM 575 C C . PRO A 1 73 ? -12.609 -5.811 20.149 1.00 84.81 73 PRO A C 1
ATOM 577 O O . PRO A 1 73 ? -11.884 -6.624 19.579 1.00 84.81 73 PRO A O 1
ATOM 580 N N . SER A 1 74 ? -12.681 -4.535 19.770 1.00 93.94 74 SER A N 1
ATOM 581 C CA . SER A 1 74 ? -11.805 -4.008 18.719 1.00 93.94 74 SER A CA 1
ATOM 582 C C . SER A 1 74 ? -10.350 -3.968 19.190 1.00 93.94 74 SER A C 1
ATOM 584 O O . SER A 1 74 ? -10.069 -3.923 20.393 1.00 93.94 74 SER A O 1
ATOM 586 N N . VAL A 1 75 ? -9.400 -3.944 18.251 1.00 94.25 75 VAL A N 1
ATOM 587 C CA . VAL A 1 75 ? -7.968 -3.831 18.583 1.00 94.25 75 VAL A CA 1
ATOM 588 C C . VAL A 1 75 ? -7.695 -2.569 19.411 1.00 94.25 75 VAL A C 1
ATOM 590 O O . VAL A 1 75 ? -6.971 -2.634 20.403 1.00 94.25 75 VAL A O 1
ATOM 593 N N . GLU A 1 76 ? -8.352 -1.450 19.086 1.00 95.56 76 GLU A N 1
ATOM 594 C CA . GLU A 1 76 ? -8.318 -0.222 19.891 1.00 95.56 76 GLU A CA 1
ATOM 595 C C . GLU A 1 76 ? -8.757 -0.482 21.343 1.00 95.56 76 GLU A C 1
ATOM 597 O O . GLU A 1 76 ? -8.045 -0.129 22.283 1.00 95.56 76 GLU A O 1
ATOM 602 N N . GLN A 1 77 ? -9.909 -1.131 21.546 1.00 95.44 77 GLN A N 1
ATOM 603 C CA . GLN A 1 77 ? -10.439 -1.413 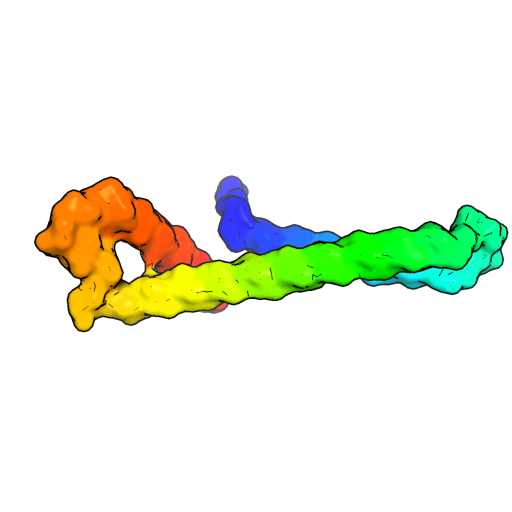22.883 1.00 95.44 77 GLN A CA 1
ATOM 604 C C . GLN A 1 77 ? -9.499 -2.311 23.694 1.00 95.44 77 GLN A C 1
ATOM 606 O O . GLN A 1 77 ? -9.329 -2.097 24.897 1.00 95.44 77 GLN A O 1
ATOM 611 N N . ILE A 1 78 ? -8.871 -3.301 23.052 1.00 96.06 78 ILE A N 1
ATOM 612 C CA . ILE A 1 78 ? -7.881 -4.176 23.693 1.00 96.06 78 ILE A CA 1
ATOM 613 C C . ILE A 1 78 ? -6.653 -3.365 24.121 1.00 96.06 78 ILE A C 1
ATOM 615 O O . ILE A 1 78 ? -6.202 -3.505 25.260 1.00 96.06 78 ILE A O 1
ATOM 619 N N . LEU A 1 79 ? -6.130 -2.502 23.245 1.00 96.62 79 LEU A N 1
ATOM 620 C CA . LEU A 1 79 ? -4.961 -1.668 23.532 1.00 96.62 79 LEU A CA 1
ATOM 621 C C . LEU A 1 79 ? -5.231 -0.681 24.672 1.00 96.62 79 LEU A C 1
ATOM 623 O O . LEU A 1 79 ? -4.443 -0.625 25.618 1.00 96.62 79 LEU A O 1
ATOM 627 N N . ARG A 1 80 ? -6.382 0.009 24.661 1.00 96.56 80 ARG A N 1
ATOM 628 C CA . ARG A 1 80 ? -6.770 0.922 25.751 1.00 96.56 80 ARG A CA 1
ATOM 629 C C . ARG A 1 80 ? -6.858 0.201 27.093 1.00 96.56 80 ARG A C 1
ATOM 631 O O . ARG A 1 80 ? -6.310 0.687 28.077 1.00 96.56 80 ARG A O 1
ATOM 638 N N . ARG A 1 81 ? -7.481 -0.983 27.135 1.00 96.69 81 ARG A N 1
ATOM 639 C CA . ARG A 1 81 ? -7.578 -1.794 28.366 1.00 96.69 81 ARG A CA 1
ATOM 640 C C . ARG A 1 81 ? -6.216 -2.227 28.909 1.00 96.69 81 ARG A C 1
ATOM 642 O O . ARG A 1 81 ? -6.090 -2.434 30.109 1.00 96.69 81 ARG A O 1
ATOM 649 N N . ARG A 1 82 ? -5.213 -2.373 28.041 1.00 97.06 82 ARG A N 1
ATOM 650 C CA . ARG A 1 82 ? -3.840 -2.747 28.409 1.00 97.06 82 ARG A CA 1
ATOM 651 C C . ARG A 1 82 ? -2.939 -1.550 28.746 1.00 97.06 82 ARG A C 1
ATOM 653 O O . ARG A 1 82 ? -1.785 -1.768 29.091 1.00 97.06 82 ARG A O 1
ATOM 660 N N . GLY A 1 83 ? -3.442 -0.316 28.658 1.00 97.12 83 GLY A N 1
ATOM 661 C CA . GLY A 1 83 ? -2.669 0.902 28.932 1.00 97.12 83 GLY A CA 1
ATOM 662 C C . GLY A 1 83 ? -1.904 1.474 27.730 1.00 97.12 83 GLY A C 1
ATOM 663 O O . GLY A 1 83 ? -1.178 2.449 27.889 1.00 97.12 83 GLY A O 1
ATOM 664 N N . PHE A 1 84 ? -2.094 0.929 26.524 1.00 97.06 84 PHE A N 1
ATOM 665 C CA . PHE A 1 84 ? -1.457 1.393 25.282 1.00 97.06 84 PHE A CA 1
ATOM 666 C C . PHE A 1 84 ? -2.311 2.462 24.583 1.00 97.06 84 PHE A C 1
ATOM 668 O O . PHE A 1 84 ? -2.899 2.230 23.525 1.00 97.06 84 PHE A O 1
ATOM 675 N N . GLY A 1 85 ? -2.464 3.625 25.226 1.00 95.31 85 GLY A N 1
ATOM 676 C CA . GLY A 1 85 ? -3.332 4.704 24.734 1.00 95.31 85 GLY A CA 1
ATOM 677 C C . GLY A 1 85 ? -2.882 5.294 23.393 1.00 95.31 85 GLY A C 1
ATOM 678 O O . GLY A 1 85 ? -3.707 5.486 22.504 1.00 95.31 85 GLY A O 1
ATOM 679 N N . PHE A 1 86 ? -1.575 5.509 23.221 1.00 96.19 86 PHE A N 1
ATOM 680 C CA . PHE A 1 86 ? -1.004 6.073 21.995 1.00 96.19 86 PHE A CA 1
ATOM 681 C C . PHE A 1 86 ? -1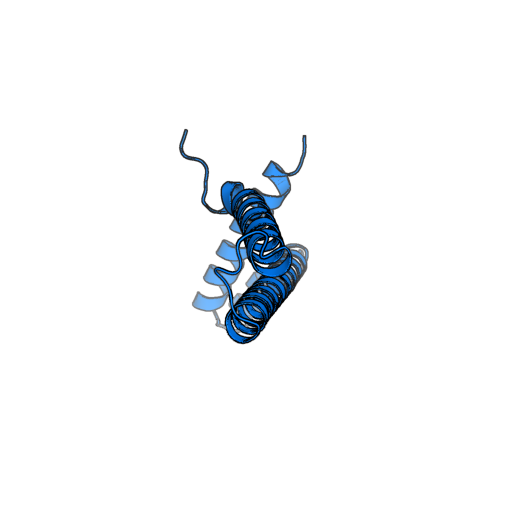.194 5.144 20.787 1.00 96.19 86 PHE A C 1
ATOM 683 O O . PHE A 1 86 ? -1.621 5.573 19.714 1.00 96.19 86 PHE A O 1
ATOM 690 N N . GLU A 1 87 ? -0.926 3.850 20.954 1.00 96.56 87 GLU A N 1
ATOM 691 C CA . GLU A 1 87 ? -1.130 2.840 19.918 1.00 96.56 87 GLU A CA 1
ATOM 692 C C . GLU A 1 87 ? -2.613 2.679 19.592 1.00 96.56 87 GLU A C 1
ATOM 694 O O . GLU A 1 87 ? -2.967 2.542 18.421 1.00 96.56 87 GLU A O 1
ATOM 699 N N . ALA A 1 88 ? -3.486 2.743 20.602 1.00 95.75 88 ALA A N 1
ATOM 700 C CA . ALA A 1 88 ? -4.926 2.717 20.389 1.00 95.75 88 ALA A CA 1
ATOM 701 C C . ALA A 1 88 ? -5.386 3.884 19.503 1.00 95.75 88 ALA A C 1
ATOM 703 O O . ALA A 1 88 ? -6.145 3.661 18.563 1.00 95.75 88 ALA A O 1
ATOM 704 N N . ASP A 1 89 ? -4.884 5.099 19.736 1.00 95.31 89 ASP A N 1
ATOM 705 C CA . ASP A 1 89 ? -5.223 6.264 18.910 1.00 95.31 89 ASP A CA 1
ATOM 706 C C . ASP A 1 89 ? -4.714 6.112 17.466 1.00 95.31 89 ASP A C 1
ATOM 708 O O . ASP A 1 89 ? -5.422 6.458 16.515 1.00 95.31 89 ASP A O 1
ATOM 712 N N . ARG A 1 90 ? -3.524 5.525 17.270 1.00 95.00 90 ARG A N 1
ATOM 713 C CA . ARG A 1 90 ? -3.002 5.214 15.927 1.00 95.00 90 ARG A CA 1
ATOM 714 C C . ARG A 1 90 ? -3.841 4.165 15.205 1.00 95.00 90 ARG A C 1
ATOM 716 O O . ARG A 1 90 ? -4.104 4.333 14.017 1.00 95.00 90 ARG A O 1
ATOM 723 N N . ILE A 1 91 ? -4.275 3.115 15.903 1.00 93.19 91 ILE A N 1
ATOM 724 C CA . ILE A 1 91 ? -5.183 2.106 15.343 1.00 93.19 91 ILE A CA 1
ATOM 725 C C . ILE A 1 91 ? -6.534 2.736 15.009 1.00 93.19 91 ILE A C 1
ATOM 727 O O . ILE A 1 91 ? -7.033 2.520 13.913 1.00 93.19 91 ILE A O 1
ATOM 731 N N . ALA A 1 92 ? -7.094 3.572 15.883 1.00 92.00 92 ALA A N 1
ATOM 732 C CA . ALA A 1 92 ? -8.342 4.277 15.600 1.00 92.00 92 ALA A CA 1
ATOM 733 C C . ALA A 1 92 ? -8.225 5.166 14.350 1.00 92.00 92 ALA A C 1
ATOM 735 O O . ALA A 1 92 ? -9.141 5.206 13.530 1.00 92.00 92 ALA A O 1
ATOM 736 N N . ASN A 1 93 ? -7.087 5.845 14.165 1.00 92.31 93 ASN A N 1
ATOM 737 C CA . ASN A 1 93 ? -6.829 6.615 12.950 1.00 92.31 93 ASN A CA 1
ATOM 738 C C . ASN A 1 93 ? -6.714 5.716 11.707 1.00 92.31 93 ASN A C 1
ATOM 740 O O . ASN A 1 93 ? -7.318 6.012 10.682 1.00 92.31 93 ASN A O 1
ATOM 744 N N . LEU A 1 94 ? -5.997 4.591 11.811 1.00 90.12 94 LEU A N 1
ATOM 745 C CA . LEU A 1 94 ? -5.891 3.606 10.732 1.00 90.12 94 LEU A CA 1
ATOM 746 C C . LEU A 1 94 ? -7.271 3.091 10.303 1.00 90.12 94 LEU A C 1
ATOM 748 O O . LEU A 1 94 ? -7.570 3.105 9.114 1.00 90.12 94 LEU A O 1
ATOM 752 N N . VAL A 1 95 ? -8.120 2.693 11.258 1.00 89.56 95 VAL A N 1
ATOM 753 C CA . VAL A 1 95 ? -9.488 2.226 10.978 1.00 89.56 95 VAL A CA 1
ATOM 754 C C . VAL A 1 95 ? -10.290 3.298 10.245 1.00 89.56 95 VAL A C 1
ATOM 756 O O . VAL A 1 95 ? -10.917 2.992 9.240 1.00 89.56 95 VAL A O 1
ATOM 759 N N . ARG A 1 96 ? -10.212 4.569 10.668 1.00 87.88 96 ARG A N 1
ATOM 760 C CA . ARG A 1 96 ? -10.899 5.672 9.970 1.00 87.88 96 ARG A CA 1
ATOM 761 C C . ARG A 1 96 ? -10.430 5.851 8.528 1.00 87.88 96 ARG A C 1
ATOM 763 O O . ARG A 1 96 ? -11.261 6.093 7.660 1.00 87.88 96 ARG A O 1
ATOM 770 N N . ILE A 1 97 ? -9.121 5.766 8.281 1.00 86.06 97 ILE A N 1
ATOM 771 C CA . ILE A 1 97 ? -8.549 5.885 6.931 1.00 86.06 97 ILE A CA 1
ATOM 772 C C . ILE A 1 97 ? -9.038 4.731 6.049 1.00 86.06 97 ILE A C 1
ATOM 774 O O . ILE A 1 97 ? -9.454 4.960 4.918 1.00 86.06 97 ILE A O 1
ATOM 778 N N . VAL A 1 98 ? -9.031 3.506 6.576 1.00 85.56 98 VAL A N 1
ATOM 779 C CA . VAL A 1 98 ? -9.514 2.317 5.861 1.00 85.56 98 VAL A CA 1
ATOM 780 C C . VAL A 1 98 ? -11.017 2.399 5.579 1.00 85.56 98 VAL A C 1
ATOM 782 O O . VAL A 1 98 ? -11.434 2.166 4.452 1.00 85.56 98 VAL A O 1
ATOM 785 N N . ASP A 1 99 ? -11.827 2.797 6.560 1.00 83.88 99 ASP A N 1
ATOM 786 C CA . ASP A 1 99 ? -13.272 2.966 6.376 1.00 83.88 99 ASP A CA 1
ATOM 787 C C . ASP A 1 99 ? -13.600 4.047 5.332 1.00 83.88 99 ASP A C 1
ATOM 789 O O . ASP A 1 99 ? -14.611 3.949 4.636 1.00 83.88 99 ASP A O 1
ATOM 793 N N . ALA A 1 100 ? -12.782 5.102 5.236 1.00 82.06 100 ALA A N 1
ATOM 794 C CA . ALA A 1 100 ? -12.922 6.125 4.202 1.00 82.06 100 ALA A CA 1
ATOM 795 C C . ALA A 1 100 ? -12.595 5.556 2.813 1.00 82.06 100 ALA A C 1
ATOM 797 O O . ALA A 1 100 ? -13.394 5.714 1.893 1.00 82.06 100 ALA A O 1
ATOM 798 N N . LEU A 1 101 ? -11.486 4.818 2.698 1.00 74.31 101 LEU A N 1
ATOM 799 C CA . LEU A 1 101 ? -11.091 4.119 1.473 1.00 74.31 101 LEU A CA 1
ATOM 800 C C . LEU A 1 101 ? -12.167 3.142 0.975 1.00 74.31 101 LEU A C 1
ATOM 802 O O . LEU A 1 101 ? -12.475 3.118 -0.215 1.00 74.31 101 LEU A O 1
ATOM 806 N N . ASP A 1 102 ? -12.766 2.351 1.869 1.00 73.88 102 ASP A N 1
ATOM 807 C CA . ASP A 1 102 ? -13.791 1.369 1.494 1.00 73.88 102 ASP A CA 1
ATOM 808 C C . ASP A 1 102 ? -15.098 2.038 1.027 1.00 73.88 102 ASP A C 1
ATOM 810 O O . ASP A 1 102 ? -15.758 1.529 0.119 1.00 73.88 102 ASP A O 1
ATOM 814 N N . LYS A 1 103 ? -15.474 3.185 1.612 1.00 70.94 103 LYS A N 1
ATOM 815 C CA . LYS A 1 103 ? -16.666 3.954 1.200 1.00 70.94 103 LYS A CA 1
ATOM 816 C C . LYS A 1 103 ? -16.506 4.592 -0.172 1.00 70.94 103 LYS A C 1
ATOM 818 O O . LYS A 1 103 ? -17.472 4.658 -0.918 1.00 70.94 103 LYS A O 1
ATOM 823 N N . GLU A 1 104 ? -15.302 5.040 -0.501 1.00 62.47 104 GLU A N 1
ATOM 824 C CA . GLU A 1 104 ? -14.988 5.636 -1.804 1.00 62.47 104 GLU A CA 1
ATOM 825 C C . GLU A 1 104 ? -14.918 4.591 -2.928 1.00 62.47 104 GLU A C 1
ATOM 827 O O . GLU A 1 104 ? -15.004 4.936 -4.102 1.00 62.47 104 GLU A O 1
ATOM 832 N N . ARG A 1 105 ? -14.813 3.303 -2.577 1.00 58.94 105 ARG A N 1
ATOM 833 C CA . ARG A 1 105 ? -14.812 2.176 -3.520 1.00 58.94 105 ARG A CA 1
ATOM 834 C C . ARG A 1 105 ? -16.209 1.684 -3.916 1.00 58.94 105 ARG A C 1
ATOM 836 O O . ARG A 1 105 ? -16.309 0.819 -4.786 1.00 58.94 105 ARG A O 1
ATOM 843 N N . GLN A 1 106 ? -17.267 2.162 -3.259 1.00 41.09 106 GLN A N 1
ATOM 844 C CA . GLN A 1 106 ? -18.651 1.795 -3.571 1.00 41.09 106 GLN A CA 1
ATOM 845 C C . GLN A 1 106 ? -19.223 2.784 -4.609 1.00 41.09 106 GLN A C 1
ATOM 847 O O . GLN A 1 106 ? -19.081 3.987 -4.398 1.00 41.09 106 GLN A O 1
ATOM 852 N N . PRO A 1 107 ? -19.807 2.300 -5.725 1.00 45.38 107 PRO A N 1
ATOM 853 C CA . PRO A 1 107 ? -20.320 3.144 -6.811 1.00 45.38 107 PRO A CA 1
ATOM 854 C C . PRO A 1 107 ? -21.535 3.992 -6.414 1.00 45.38 107 PRO A C 1
ATOM 856 O O . PRO A 1 107 ? -22.308 3.556 -5.527 1.00 45.38 107 PRO A O 1
#

pLDDT: mean 83.66, std 11.69, range [41.09, 97.12]

Sequence (107 aa):
MTETAAQLLPDLINAALECIDERVETVTRNEHGFYTEEDAESIQRERQIIERQIEQLGRLLQAAQAIASMRAPSVEQILRRRGFGFEADRIANLVRIVDALDKERQP

Radius of gyration: 20.39 Å; chains: 1; bounding box: 43×27×62 Å

Foldseek 3Di:
DDDDPLRCVVVVLVVVLVVLVVLLCCQVPCVPVPHDPVRNVVSVVVNVVSVVVVVVVVVVLVVLVVLLPQVVVHPLVVCVVVVNNVVSVVNVVSSVSNVVSVVVVDD

Secondary structure (DSSP, 8-state):
----HHHHHHHHHHHHHHHHHHHHHHHHH-TTS---HHHHHHHHHHHHHHHHHHHHHHHHHHHHHHHHH--TT-HHHHHHHTT-HHHHHHHHHHHHHHHHHHHHT--